Protein AF-A0AAV3Q8G0-F1 (afdb_monomer_lite)

Foldseek 3Di:
DDDDPVVVVVVVVVVVVVVVVVVVVVVVVVVVVLVVVLVVLCVPLVDDDPDPVLVVLLSVQLVVLVVVQCVVVVVPPDPDHDDDDNCSSDDPVRVVVD

Organism: Lithospermum erythrorhizon (NCBI:txid34254)

Structure (mmCIF, N/CA/C/O backbone):
data_AF-A0AAV3Q8G0-F1
#
_entry.id   AF-A0AAV3Q8G0-F1
#
loop_
_atom_site.group_PDB
_atom_site.id
_atom_site.type_symbol
_atom_site.label_atom_id
_atom_site.label_alt_id
_atom_site.label_comp_id
_atom_site.label_asym_id
_atom_site.label_entity_id
_atom_site.label_seq_id
_atom_site.pdbx_PDB_ins_code
_atom_site.Cartn_x
_atom_site.Cartn_y
_atom_site.Cartn_z
_atom_site.occupancy
_atom_site.B_iso_or_equiv
_atom_site.auth_seq_id
_atom_site.auth_comp_id
_atom_site.auth_asym_id
_atom_site.auth_atom_id
_atom_site.pdbx_PDB_model_num
ATOM 1 N N . MET A 1 1 ? 11.556 47.975 16.763 1.00 53.19 1 MET A N 1
ATOM 2 C CA . MET A 1 1 ? 11.779 48.310 15.337 1.00 53.19 1 MET A CA 1
ATOM 3 C C . MET A 1 1 ? 10.803 47.499 14.498 1.00 53.19 1 MET A C 1
ATOM 5 O O . MET A 1 1 ? 10.792 46.283 14.629 1.00 53.19 1 MET A O 1
ATOM 9 N N . ALA A 1 2 ? 9.925 48.146 13.729 1.00 72.31 2 ALA A N 1
ATOM 10 C CA . ALA A 1 2 ? 8.917 47.452 12.928 1.00 72.31 2 ALA A CA 1
ATOM 11 C C . ALA A 1 2 ? 9.541 46.870 11.650 1.00 72.31 2 ALA A C 1
ATOM 13 O O . ALA A 1 2 ? 10.282 47.553 10.945 1.00 72.31 2 ALA A O 1
ATOM 14 N N . LEU A 1 3 ? 9.237 45.607 11.352 1.00 72.62 3 LEU A N 1
ATOM 15 C CA . LEU A 1 3 ? 9.680 44.946 10.129 1.00 72.62 3 LEU A CA 1
ATOM 16 C C . LEU A 1 3 ? 8.943 45.546 8.915 1.00 72.62 3 LEU A C 1
ATOM 18 O O . LEU A 1 3 ? 7.712 45.640 8.929 1.00 72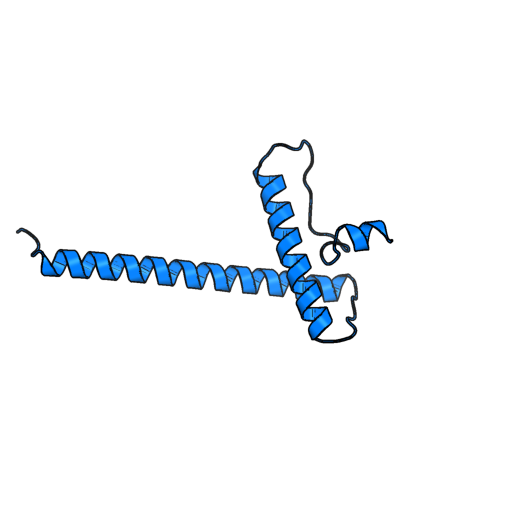.62 3 LEU A O 1
ATOM 22 N N . SER A 1 4 ? 9.686 45.944 7.876 1.00 86.94 4 SER A N 1
ATOM 23 C CA . SER A 1 4 ? 9.124 46.474 6.624 1.00 86.94 4 SER A CA 1
ATOM 24 C C . SER A 1 4 ? 8.186 45.463 5.950 1.00 86.94 4 SER A C 1
ATOM 26 O O . SER A 1 4 ? 8.368 44.251 6.049 1.00 86.94 4 SER A O 1
ATOM 28 N N . ILE A 1 5 ? 7.180 45.954 5.223 1.00 86.69 5 ILE A N 1
ATOM 29 C CA . ILE A 1 5 ? 6.221 45.113 4.484 1.00 86.69 5 ILE A CA 1
ATOM 30 C C . ILE A 1 5 ? 6.956 44.156 3.534 1.00 86.69 5 ILE A C 1
ATOM 32 O O . ILE A 1 5 ? 6.611 42.981 3.455 1.00 86.69 5 ILE A O 1
ATOM 36 N N . LYS A 1 6 ? 8.032 44.623 2.885 1.00 87.50 6 LYS A N 1
ATOM 37 C CA . LYS A 1 6 ? 8.855 43.799 1.986 1.00 87.50 6 LYS A CA 1
ATOM 38 C C . LYS A 1 6 ? 9.496 42.612 2.707 1.00 87.50 6 LYS A C 1
ATOM 40 O O . LYS A 1 6 ? 9.480 41.505 2.184 1.00 87.50 6 LYS A O 1
ATOM 45 N N . SER A 1 7 ? 10.029 42.820 3.911 1.00 84.75 7 SER A N 1
ATOM 46 C CA . SER A 1 7 ? 10.636 41.732 4.677 1.00 84.75 7 SER A CA 1
ATOM 47 C C . SER A 1 7 ? 9.592 40.776 5.247 1.00 84.75 7 SER A C 1
ATOM 49 O O . SER A 1 7 ? 9.836 39.577 5.248 1.00 84.75 7 SER A O 1
ATOM 51 N N . LYS A 1 8 ? 8.396 41.249 5.622 1.00 89.81 8 LYS A N 1
ATOM 52 C CA . LYS A 1 8 ? 7.270 40.358 5.966 1.00 89.81 8 LYS A CA 1
ATOM 53 C C . LYS A 1 8 ? 6.854 39.467 4.787 1.00 89.81 8 LYS A C 1
ATO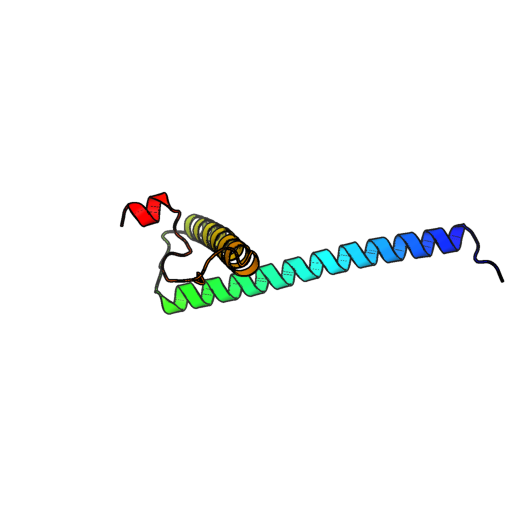M 55 O O . LYS A 1 8 ? 6.643 38.275 4.981 1.00 89.81 8 LYS A O 1
ATOM 60 N N . LEU A 1 9 ? 6.783 40.024 3.573 1.00 89.88 9 LEU A N 1
ATOM 61 C CA . LEU A 1 9 ? 6.474 39.268 2.353 1.00 89.88 9 LEU A CA 1
ATOM 62 C C . LEU A 1 9 ? 7.562 38.239 2.015 1.00 89.88 9 LEU A C 1
ATOM 64 O O . LEU A 1 9 ? 7.233 37.106 1.681 1.00 89.88 9 LEU A O 1
ATOM 68 N N . LEU A 1 10 ? 8.842 38.599 2.159 1.00 91.94 10 LEU A N 1
ATOM 69 C CA . LEU A 1 10 ? 9.957 37.660 1.984 1.00 91.94 10 LEU A CA 1
ATOM 70 C C . LEU A 1 10 ? 9.888 36.499 2.982 1.00 91.94 10 LEU A C 1
ATOM 72 O O . LEU A 1 10 ? 10.045 35.348 2.586 1.00 91.94 10 LEU A O 1
ATOM 76 N N . PHE A 1 11 ? 9.598 36.782 4.255 1.00 90.19 11 PHE A N 1
ATOM 77 C CA . PHE A 1 11 ? 9.413 35.739 5.265 1.00 90.19 11 PHE A CA 1
ATOM 78 C C . PHE A 1 11 ? 8.226 34.824 4.940 1.00 90.19 11 PHE A C 1
ATOM 80 O O . PHE A 1 11 ? 8.363 33.608 5.023 1.00 90.19 11 PHE A O 1
ATOM 87 N N . ALA A 1 12 ? 7.085 35.381 4.524 1.00 90.62 12 ALA A N 1
ATOM 88 C CA . ALA A 1 12 ? 5.923 34.586 4.127 1.00 90.62 12 ALA A CA 1
ATOM 89 C C . ALA A 1 12 ? 6.223 33.684 2.917 1.00 90.62 12 ALA A C 1
ATOM 91 O O . ALA A 1 12 ? 5.876 32.505 2.930 1.00 90.62 12 ALA A O 1
ATOM 92 N N . ALA A 1 13 ? 6.920 34.205 1.902 1.00 91.88 13 ALA A N 1
ATOM 93 C CA . ALA A 1 13 ? 7.342 33.420 0.745 1.00 91.88 13 ALA A CA 1
ATOM 94 C C . ALA A 1 13 ? 8.293 32.279 1.143 1.00 91.88 13 ALA A C 1
ATOM 96 O O . ALA A 1 13 ? 8.127 31.150 0.685 1.00 91.88 13 ALA A O 1
ATOM 97 N N . LEU A 1 14 ? 9.245 32.546 2.041 1.00 92.00 14 LEU A N 1
ATOM 98 C CA . LEU A 1 14 ? 10.195 31.546 2.529 1.00 92.00 14 LEU A CA 1
ATOM 99 C C . LEU A 1 14 ? 9.503 30.430 3.328 1.00 92.00 14 LEU A C 1
ATOM 101 O O . LEU A 1 14 ? 9.833 29.258 3.154 1.00 92.00 14 LEU A O 1
ATOM 105 N N . LEU A 1 15 ? 8.497 30.772 4.142 1.00 92.00 15 LEU A N 1
ATOM 106 C CA . LEU A 1 15 ? 7.672 29.787 4.849 1.00 92.00 15 LEU A CA 1
ATOM 107 C C . LEU A 1 15 ? 6.872 28.907 3.883 1.00 92.00 15 LEU A C 1
ATOM 109 O O . LEU A 1 15 ? 6.843 27.691 4.059 1.00 92.00 15 LEU A O 1
ATOM 113 N N . LEU A 1 16 ? 6.266 29.492 2.844 1.00 91.62 16 LEU A N 1
ATOM 114 C CA . LEU A 1 16 ? 5.531 28.726 1.833 1.00 91.62 16 LEU A CA 1
ATOM 115 C C . LEU A 1 16 ? 6.448 27.736 1.108 1.00 91.62 16 LEU A C 1
ATOM 117 O O . LEU A 1 16 ? 6.116 26.557 1.019 1.00 91.62 16 LEU A O 1
ATOM 121 N N . VAL A 1 17 ? 7.623 28.184 0.655 1.00 92.25 17 VAL A N 1
ATOM 122 C CA . VAL A 1 17 ? 8.616 27.304 0.015 1.00 92.25 17 VAL A CA 1
ATOM 123 C C . VAL A 1 17 ? 9.041 26.176 0.959 1.00 92.25 17 VAL A C 1
ATOM 125 O O . VAL A 1 17 ? 9.089 25.022 0.538 1.00 92.25 17 VAL A O 1
ATOM 128 N N . GLY A 1 18 ? 9.280 26.479 2.238 1.00 89.00 18 GLY A N 1
ATOM 129 C CA . GLY A 1 18 ? 9.611 25.470 3.246 1.00 89.00 18 GLY A CA 1
ATOM 130 C C . GLY A 1 18 ? 8.519 24.408 3.421 1.00 89.00 18 GLY A C 1
ATOM 131 O O . GLY A 1 18 ? 8.822 23.217 3.472 1.00 89.00 18 GLY A O 1
ATOM 132 N N . VAL A 1 19 ? 7.245 24.812 3.450 1.00 90.38 19 VAL A N 1
ATOM 133 C CA . VAL A 1 19 ? 6.099 23.889 3.547 1.00 90.38 19 VAL A CA 1
ATOM 134 C C . VAL A 1 19 ? 5.970 23.017 2.296 1.00 90.38 19 VAL A C 1
ATOM 136 O O . VAL A 1 19 ? 5.711 21.820 2.412 1.00 90.38 19 VAL A O 1
ATOM 139 N N . PHE A 1 20 ? 6.170 23.573 1.098 1.00 83.50 20 PHE A N 1
ATOM 140 C CA . PHE A 1 20 ? 6.163 22.780 -0.135 1.00 83.50 20 PHE A CA 1
ATOM 141 C C . PHE A 1 20 ? 7.308 21.762 -0.169 1.00 83.50 20 PHE A C 1
ATOM 143 O O . PHE A 1 20 ? 7.054 20.590 -0.435 1.00 83.50 20 PHE A O 1
ATOM 150 N N . ALA A 1 21 ? 8.532 22.174 0.174 1.00 85.06 21 ALA A N 1
ATOM 151 C CA . ALA A 1 21 ? 9.690 21.281 0.218 1.00 85.06 21 ALA A CA 1
ATOM 152 C C . ALA A 1 21 ? 9.519 20.149 1.249 1.00 85.06 21 ALA A C 1
ATOM 154 O O . ALA A 1 21 ? 9.826 18.992 0.969 1.00 85.06 21 ALA A O 1
ATOM 155 N N . CYS A 1 22 ? 8.977 20.458 2.432 1.00 82.12 22 CYS A N 1
ATOM 156 C CA . CYS A 1 22 ? 8.701 19.456 3.462 1.00 82.12 22 CYS A CA 1
ATOM 157 C C . CYS A 1 22 ? 7.683 18.409 2.977 1.00 82.12 22 CYS A C 1
ATOM 159 O O . CYS A 1 22 ? 7.898 17.206 3.127 1.00 82.12 22 CYS A O 1
ATOM 161 N N . GLN A 1 23 ? 6.606 18.857 2.322 1.00 79.31 23 GLN A N 1
ATOM 162 C CA . GLN A 1 23 ? 5.600 17.958 1.756 1.00 79.31 23 GLN A CA 1
ATOM 163 C C . GLN A 1 23 ? 6.168 17.062 0.652 1.00 79.31 23 GLN A C 1
ATOM 165 O O . GLN A 1 23 ? 5.841 15.877 0.614 1.00 79.31 23 GLN A O 1
ATOM 170 N N . THR A 1 24 ? 7.017 17.592 -0.237 1.00 76.50 24 THR A N 1
ATOM 171 C CA . THR A 1 24 ? 7.640 16.774 -1.288 1.00 76.50 24 THR A CA 1
ATOM 172 C C . THR A 1 24 ? 8.537 15.695 -0.696 1.00 76.50 24 THR A C 1
ATOM 174 O O . THR A 1 24 ? 8.385 14.536 -1.062 1.00 76.50 24 THR A O 1
ATOM 177 N N . THR A 1 25 ? 9.394 16.037 0.270 1.00 81.19 25 THR A N 1
ATOM 178 C CA . THR A 1 25 ? 10.295 15.067 0.914 1.00 81.19 25 THR A CA 1
ATOM 179 C C . THR A 1 25 ? 9.524 14.009 1.704 1.00 81.19 25 THR A C 1
ATOM 181 O O . THR A 1 25 ? 9.873 12.833 1.679 1.00 81.19 25 THR A O 1
ATOM 184 N N . SER A 1 26 ? 8.440 14.396 2.385 1.00 78.88 26 SER A N 1
ATOM 185 C CA . SER A 1 26 ? 7.590 13.435 3.097 1.00 78.88 26 SER A CA 1
ATOM 186 C C . SER A 1 26 ? 6.954 12.420 2.145 1.00 78.88 26 SER A C 1
ATOM 188 O O . SER A 1 26 ? 6.882 11.241 2.481 1.00 78.88 26 SER A O 1
ATOM 190 N N . ARG A 1 27 ? 6.509 12.861 0.961 1.00 78.75 27 ARG A N 1
ATOM 191 C CA . ARG A 1 27 ? 5.940 11.966 -0.056 1.00 78.75 27 ARG A CA 1
ATOM 192 C C . ARG A 1 27 ? 6.982 11.004 -0.612 1.00 78.75 27 ARG A C 1
ATOM 194 O O . ARG A 1 27 ? 6.705 9.815 -0.682 1.00 78.75 27 ARG A O 1
ATOM 201 N N . THR A 1 28 ? 8.181 11.487 -0.945 1.00 80.12 28 THR A N 1
ATOM 202 C CA . THR A 1 28 ? 9.239 10.611 -1.475 1.00 80.12 28 THR A CA 1
ATOM 203 C C . THR A 1 28 ? 9.657 9.540 -0.472 1.00 80.12 28 THR A C 1
ATOM 205 O O . THR A 1 28 ? 9.850 8.396 -0.862 1.00 80.12 28 THR A O 1
ATOM 208 N N . LEU A 1 29 ? 9.739 9.880 0.820 1.00 80.06 29 LEU A N 1
ATOM 209 C CA . LEU A 1 29 ? 10.043 8.909 1.877 1.00 80.06 29 LEU A CA 1
ATOM 210 C C . LEU A 1 29 ? 8.946 7.845 2.031 1.00 80.06 29 LEU A C 1
ATOM 212 O O . LEU A 1 29 ? 9.250 6.680 2.277 1.00 80.06 29 LEU A O 1
ATOM 216 N N . GLN A 1 30 ? 7.676 8.233 1.892 1.00 81.25 30 GLN A N 1
ATOM 217 C CA . GLN A 1 30 ? 6.560 7.288 1.926 1.00 81.25 30 GLN A CA 1
ATOM 218 C C . GLN A 1 30 ? 6.559 6.373 0.693 1.00 81.25 30 GLN A C 1
ATOM 220 O O . GLN A 1 30 ? 6.326 5.177 0.819 1.00 81.25 30 GLN A O 1
ATOM 225 N N . ASP A 1 31 ? 6.861 6.903 -0.492 1.00 80.06 31 ASP A N 1
ATOM 226 C CA . ASP A 1 31 ? 6.974 6.081 -1.700 1.00 80.06 31 ASP A CA 1
ATOM 227 C C . ASP A 1 31 ? 8.162 5.103 -1.619 1.00 80.06 31 ASP A C 1
ATOM 229 O O . ASP A 1 31 ? 8.028 3.945 -2.011 1.00 80.06 31 ASP A O 1
ATOM 233 N N . GLU A 1 32 ? 9.296 5.518 -1.046 1.00 82.00 32 GLU A N 1
ATOM 234 C CA . GLU A 1 32 ? 10.457 4.646 -0.821 1.00 82.00 32 GLU A CA 1
ATOM 235 C C . GLU A 1 32 ? 10.153 3.527 0.189 1.00 82.00 32 GLU A C 1
ATOM 237 O O . GLU A 1 32 ? 10.502 2.366 -0.043 1.00 82.00 32 GLU A O 1
ATOM 242 N N . SER A 1 33 ? 9.440 3.833 1.280 1.00 85.75 33 SER A N 1
ATOM 243 C CA . SER A 1 33 ? 9.032 2.815 2.257 1.00 85.75 33 SER A CA 1
ATOM 244 C C . SER A 1 33 ? 8.027 1.820 1.669 1.00 85.75 33 SER A C 1
ATOM 246 O O . SER A 1 33 ? 8.135 0.614 1.910 1.00 85.75 33 SER A O 1
ATOM 248 N N . MET A 1 34 ? 7.098 2.297 0.835 1.00 86.69 34 MET A N 1
ATOM 249 C CA . MET A 1 34 ? 6.155 1.451 0.106 1.00 86.69 34 MET A CA 1
ATOM 250 C C . MET A 1 34 ? 6.852 0.554 -0.915 1.00 86.69 34 MET A C 1
ATOM 252 O O . MET A 1 34 ? 6.501 -0.620 -1.040 1.00 86.69 34 MET A O 1
ATOM 256 N N . PHE A 1 35 ? 7.866 1.067 -1.612 1.00 84.31 35 PHE A N 1
ATOM 257 C CA . PHE A 1 35 ? 8.668 0.271 -2.536 1.00 84.31 35 PHE A CA 1
ATOM 258 C C . PHE A 1 35 ? 9.454 -0.829 -1.808 1.00 84.31 35 PHE A C 1
ATOM 260 O O . PHE A 1 35 ? 9.448 -1.983 -2.234 1.00 84.31 35 PHE A O 1
ATOM 267 N N . ALA A 1 36 ? 10.054 -0.521 -0.655 1.00 86.50 36 ALA A N 1
ATOM 268 C CA . ALA A 1 36 ? 10.725 -1.523 0.172 1.00 86.50 36 ALA A CA 1
ATOM 269 C C . ALA A 1 36 ? 9.763 -2.624 0.662 1.00 86.50 36 ALA A C 1
ATOM 271 O O . ALA A 1 36 ? 10.110 -3.808 0.638 1.00 86.50 36 ALA A O 1
ATOM 272 N N . LEU A 1 37 ? 8.541 -2.255 1.068 1.00 84.19 37 LEU A N 1
ATOM 273 C CA . LEU A 1 37 ? 7.496 -3.215 1.439 1.00 84.19 37 LEU A CA 1
ATOM 274 C C . LEU A 1 37 ? 7.136 -4.132 0.263 1.00 84.19 37 LEU A C 1
ATOM 276 O O . LEU A 1 37 ? 6.981 -5.341 0.441 1.00 84.19 37 LEU A O 1
ATOM 280 N N . TYR A 1 38 ? 7.011 -3.559 -0.931 1.00 84.62 38 TYR A N 1
ATOM 281 C CA . TYR A 1 38 ? 6.705 -4.292 -2.150 1.00 84.62 38 TYR A CA 1
ATOM 282 C C . TYR A 1 38 ? 7.792 -5.315 -2.506 1.00 84.62 38 TYR A C 1
ATOM 284 O O . TYR A 1 38 ? 7.481 -6.492 -2.685 1.00 84.62 38 TYR A O 1
ATOM 292 N N . GLU A 1 39 ? 9.064 -4.915 -2.503 1.00 84.31 39 GLU A N 1
ATOM 293 C CA . GLU A 1 39 ? 10.198 -5.814 -2.760 1.00 84.31 39 GLU A CA 1
ATOM 294 C C . GLU A 1 39 ? 10.301 -6.923 -1.696 1.00 84.31 39 GLU A C 1
ATOM 296 O O . GLU A 1 39 ? 10.460 -8.102 -2.023 1.00 84.31 39 GLU A O 1
ATOM 301 N N . GLN A 1 40 ? 10.106 -6.594 -0.410 1.00 84.25 40 GLN A N 1
ATOM 302 C CA . GLN A 1 40 ? 10.051 -7.600 0.659 1.00 84.25 40 GLN A CA 1
ATOM 303 C C . GLN A 1 40 ? 8.930 -8.620 0.422 1.00 84.25 40 GLN A C 1
ATOM 305 O O . GLN A 1 40 ? 9.082 -9.808 0.718 1.00 84.25 40 GLN A O 1
ATOM 310 N N . ARG A 1 41 ? 7.787 -8.161 -0.086 1.00 83.06 41 ARG A N 1
ATOM 311 C CA . ARG A 1 41 ? 6.622 -8.997 -0.360 1.00 83.06 41 ARG A CA 1
ATOM 312 C C . ARG A 1 41 ? 6.858 -9.914 -1.556 1.00 83.06 41 ARG A C 1
ATOM 314 O O . ARG A 1 41 ? 6.564 -11.102 -1.442 1.00 83.06 41 ARG A O 1
ATOM 321 N N . MET A 1 42 ? 7.448 -9.398 -2.635 1.00 80.75 42 MET A N 1
ATOM 322 C CA . MET A 1 42 ? 7.891 -10.210 -3.774 1.00 80.75 42 MET A CA 1
ATOM 323 C C . MET A 1 42 ? 8.854 -11.308 -3.319 1.00 80.75 42 MET A C 1
ATOM 325 O O . MET A 1 42 ? 8.648 -12.477 -3.637 1.00 80.75 42 MET A O 1
ATOM 329 N N . ALA A 1 43 ? 9.841 -10.958 -2.488 1.00 83.06 43 ALA A N 1
ATOM 330 C CA . ALA A 1 43 ? 10.796 -11.919 -1.945 1.00 83.06 43 ALA A CA 1
ATOM 331 C C . ALA A 1 43 ? 10.144 -12.965 -1.022 1.00 83.06 43 ALA A C 1
ATOM 333 O O . ALA A 1 43 ? 10.569 -14.118 -1.000 1.00 83.06 43 ALA A O 1
ATOM 334 N N . ARG A 1 44 ? 9.121 -12.580 -0.244 1.00 81.81 44 ARG A N 1
ATOM 335 C CA . ARG A 1 44 ? 8.456 -13.471 0.720 1.00 81.81 44 ARG A CA 1
ATOM 336 C C . ARG A 1 44 ? 7.475 -14.444 0.071 1.00 81.81 44 ARG A C 1
ATOM 338 O O . ARG A 1 44 ? 7.430 -15.595 0.491 1.00 81.81 44 ARG A O 1
ATOM 345 N N . TYR A 1 45 ? 6.664 -13.978 -0.876 1.00 78.31 45 TYR A N 1
ATOM 346 C CA . TYR A 1 45 ? 5.570 -14.771 -1.451 1.00 78.31 45 TYR A CA 1
ATOM 347 C C . TYR A 1 45 ? 5.863 -15.281 -2.867 1.00 78.31 45 TYR A C 1
ATOM 349 O O . TYR A 1 45 ? 5.083 -16.062 -3.399 1.00 78.31 45 TYR A O 1
ATOM 357 N N . GLY A 1 46 ? 7.002 -14.905 -3.457 1.00 67.75 46 GLY A N 1
ATOM 358 C CA . GLY A 1 46 ? 7.481 -15.486 -4.712 1.00 67.75 46 GLY A CA 1
ATOM 359 C C . GLY A 1 46 ? 6.659 -15.093 -5.938 1.00 67.75 46 GLY A C 1
ATOM 360 O O . GLY A 1 46 ? 6.643 -15.841 -6.912 1.00 67.75 46 GLY A O 1
ATOM 361 N N . HIS A 1 47 ? 5.972 -13.947 -5.902 1.00 68.94 47 HIS A N 1
ATOM 362 C CA . HIS A 1 47 ? 5.242 -13.451 -7.066 1.00 68.94 47 HIS A CA 1
ATOM 363 C C . HIS A 1 47 ? 6.227 -13.114 -8.190 1.00 68.94 47 HIS A C 1
ATOM 365 O O . HIS A 1 47 ? 7.037 -12.192 -8.071 1.00 68.94 47 HIS A O 1
ATOM 371 N N . VAL A 1 48 ? 6.146 -13.881 -9.276 1.00 75.38 48 VAL A N 1
ATOM 372 C CA . VAL A 1 48 ? 6.774 -13.567 -10.559 1.00 75.38 48 VAL A CA 1
ATOM 373 C C . VAL A 1 48 ? 5.680 -12.963 -11.426 1.00 75.38 48 VAL A C 1
ATOM 375 O O . VAL A 1 48 ? 4.732 -13.660 -11.778 1.00 75.38 48 VAL A O 1
ATOM 378 N N . TYR A 1 49 ? 5.786 -11.668 -11.706 1.00 82.75 49 TYR A N 1
ATOM 379 C CA . TYR A 1 49 ? 4.886 -10.989 -12.637 1.00 82.75 49 TYR A CA 1
ATOM 380 C C . TYR A 1 49 ? 5.321 -11.269 -14.072 1.00 82.75 49 TYR A C 1
ATOM 382 O O . TYR A 1 49 ? 6.506 -11.498 -14.331 1.00 82.75 49 TYR A O 1
ATOM 390 N N . GLU A 1 50 ? 4.362 -11.255 -14.989 1.00 86.62 50 GLU A N 1
ATOM 391 C CA . GLU A 1 50 ? 4.586 -11.528 -16.404 1.00 86.62 50 GLU A CA 1
ATOM 392 C C . GLU A 1 50 ? 5.484 -10.462 -17.043 1.00 86.62 50 GLU A C 1
ATOM 394 O O . GLU A 1 50 ? 6.410 -10.789 -17.789 1.00 86.62 50 GLU A O 1
ATOM 399 N N . ASP A 1 51 ? 5.255 -9.190 -16.703 1.00 90.00 51 ASP A N 1
ATOM 400 C CA . ASP A 1 51 ? 6.026 -8.062 -17.212 1.00 90.00 51 ASP A CA 1
ATOM 401 C C . ASP A 1 51 ? 6.076 -6.862 -16.240 1.00 90.00 51 ASP A C 1
ATOM 403 O O . ASP A 1 51 ? 5.439 -6.831 -15.183 1.00 90.00 51 ASP A O 1
ATOM 407 N N . GLU A 1 52 ? 6.862 -5.843 -16.604 1.00 88.75 52 GLU A N 1
ATOM 408 C CA . GLU A 1 52 ? 7.012 -4.605 -15.824 1.00 88.75 52 GLU A CA 1
ATOM 409 C C . GLU A 1 52 ? 5.714 -3.782 -15.731 1.00 88.75 52 GLU A C 1
ATOM 411 O O . GLU A 1 52 ? 5.530 -3.012 -14.785 1.00 88.75 52 GLU A O 1
ATOM 416 N N . THR A 1 53 ? 4.794 -3.938 -16.686 1.00 92.56 53 THR A N 1
ATOM 417 C CA . THR A 1 53 ? 3.495 -3.253 -16.668 1.00 92.56 53 THR A CA 1
ATOM 418 C C . THR A 1 53 ? 2.586 -3.879 -15.619 1.00 92.56 53 THR A C 1
ATOM 420 O O . THR A 1 53 ? 1.985 -3.163 -14.815 1.00 92.56 53 THR A O 1
ATOM 423 N N . GLU A 1 54 ? 2.517 -5.209 -15.570 1.00 90.69 54 GLU A N 1
ATOM 424 C CA . GLU A 1 54 ? 1.834 -5.937 -14.510 1.00 90.69 54 GLU A CA 1
ATOM 425 C C . GLU A 1 54 ? 2.470 -5.612 -13.157 1.00 90.69 54 GLU A C 1
ATOM 427 O O . GLU A 1 54 ? 1.755 -5.250 -12.221 1.00 90.69 54 GLU A O 1
ATOM 432 N N . LYS A 1 55 ? 3.807 -5.630 -13.069 1.00 88.75 55 LYS A N 1
ATOM 433 C CA . LYS A 1 55 ? 4.553 -5.261 -11.858 1.00 88.75 55 LYS A CA 1
ATOM 434 C C . LYS A 1 55 ? 4.117 -3.884 -11.333 1.00 88.75 55 LYS A C 1
ATOM 436 O O . LYS A 1 55 ? 3.759 -3.744 -10.160 1.00 88.75 55 LYS A O 1
ATOM 441 N N . ALA A 1 56 ? 4.067 -2.877 -12.207 1.00 90.69 56 ALA A N 1
ATOM 442 C CA . ALA A 1 56 ? 3.632 -1.526 -11.855 1.00 90.69 56 ALA A CA 1
ATOM 443 C C . ALA A 1 56 ? 2.154 -1.462 -11.424 1.00 90.69 56 ALA A C 1
ATOM 445 O O . ALA A 1 56 ? 1.823 -0.782 -10.447 1.00 90.69 56 ALA A O 1
ATOM 446 N N . ASN A 1 57 ? 1.265 -2.193 -12.102 1.00 92.56 57 ASN A N 1
ATOM 447 C CA . ASN A 1 57 ? -0.152 -2.262 -11.739 1.00 92.56 57 ASN A CA 1
ATOM 448 C C . ASN A 1 57 ? -0.352 -2.909 -10.360 1.00 92.56 57 ASN A C 1
ATOM 450 O O . ASN A 1 57 ? -1.071 -2.368 -9.521 1.00 92.56 57 ASN A O 1
ATOM 454 N N . ARG A 1 58 ? 0.339 -4.019 -10.088 1.00 92.81 58 ARG A N 1
ATOM 455 C CA . ARG A 1 58 ? 0.300 -4.740 -8.806 1.00 92.81 58 ARG A CA 1
ATOM 456 C C . ARG A 1 58 ? 0.851 -3.891 -7.664 1.00 92.81 58 ARG A C 1
ATOM 458 O O . ARG A 1 58 ? 0.275 -3.867 -6.578 1.00 92.81 58 ARG A O 1
ATOM 465 N N . PHE A 1 59 ? 1.914 -3.122 -7.916 1.00 90.81 59 PHE A N 1
ATOM 466 C CA . PHE A 1 59 ? 2.425 -2.137 -6.959 1.00 90.81 59 PHE A CA 1
ATOM 467 C C . PHE A 1 59 ? 1.392 -1.050 -6.631 1.00 90.81 59 PHE A C 1
ATOM 469 O O . PHE A 1 59 ? 1.207 -0.703 -5.462 1.00 90.81 59 PHE A O 1
ATOM 476 N N . LYS A 1 60 ? 0.680 -0.537 -7.642 1.00 93.00 60 LYS A N 1
ATOM 477 C CA . LYS A 1 60 ? -0.382 0.455 -7.442 1.00 93.00 60 LYS A CA 1
ATOM 478 C C . LYS A 1 60 ? -1.519 -0.098 -6.576 1.00 93.00 60 LYS A C 1
ATOM 480 O O . LYS A 1 60 ? -1.908 0.560 -5.615 1.00 93.00 60 LYS A O 1
ATOM 485 N N . ILE A 1 61 ? -1.994 -1.310 -6.868 1.00 94.50 61 ILE A N 1
ATOM 486 C CA . ILE A 1 61 ? -3.044 -1.979 -6.081 1.00 94.50 61 ILE A CA 1
ATOM 487 C C . ILE A 1 61 ? -2.581 -2.188 -4.635 1.00 94.50 61 ILE A C 1
ATOM 489 O O . ILE A 1 61 ? -3.322 -1.897 -3.697 1.00 94.50 61 ILE A O 1
ATOM 493 N N . LEU A 1 62 ? -1.329 -2.617 -4.437 1.00 92.50 62 LEU A N 1
ATOM 494 C CA . LEU A 1 62 ? -0.751 -2.738 -3.101 1.00 92.50 62 LEU A CA 1
ATOM 495 C C . LEU A 1 62 ? -0.808 -1.415 -2.338 1.00 92.50 62 LEU A C 1
ATOM 497 O O . LEU A 1 62 ? -1.231 -1.406 -1.183 1.00 92.50 62 LEU A O 1
ATOM 501 N N . LYS A 1 63 ? -0.405 -0.306 -2.966 1.00 92.69 63 LYS A N 1
ATOM 502 C CA . LYS A 1 63 ? -0.445 1.019 -2.339 1.00 92.69 63 LYS A CA 1
ATOM 503 C C . LYS A 1 63 ? -1.864 1.399 -1.909 1.00 92.69 63 LYS A C 1
ATOM 505 O O . LYS A 1 63 ? -2.059 1.761 -0.751 1.00 92.69 63 LYS A O 1
ATOM 510 N N . GLU A 1 64 ? -2.846 1.232 -2.792 1.00 94.56 64 GLU A N 1
ATOM 511 C CA . GLU A 1 64 ? -4.261 1.508 -2.498 1.00 94.56 64 GLU A CA 1
ATOM 512 C C . GLU A 1 64 ? -4.784 0.651 -1.328 1.00 94.56 64 GLU A C 1
ATOM 514 O O . GLU A 1 64 ? -5.450 1.154 -0.420 1.00 94.56 64 GLU A O 1
ATOM 519 N N . ASN A 1 65 ? -4.419 -0.632 -1.284 1.00 95.31 65 ASN A N 1
ATOM 520 C CA . ASN A 1 65 ? -4.820 -1.535 -0.206 1.00 95.31 65 ASN A CA 1
ATOM 521 C C . ASN A 1 65 ? -4.138 -1.210 1.135 1.00 95.31 65 ASN A C 1
ATOM 523 O O . ASN A 1 65 ? -4.771 -1.336 2.187 1.00 95.31 65 ASN A O 1
ATOM 527 N N . VAL A 1 66 ? -2.874 -0.767 1.135 1.00 92.62 66 VAL A N 1
ATOM 528 C CA . VAL A 1 66 ? -2.201 -0.292 2.359 1.00 92.62 66 VAL A CA 1
ATOM 529 C C . VAL A 1 66 ? -2.867 0.975 2.892 1.00 92.62 66 VAL A C 1
ATOM 531 O O . VAL A 1 66 ? -3.168 1.036 4.085 1.00 92.62 66 VAL A O 1
ATOM 534 N N . GLU A 1 67 ? -3.178 1.939 2.024 1.00 93.25 67 GLU A N 1
ATOM 535 C CA . GLU A 1 67 ? -3.903 3.157 2.407 1.00 93.25 67 GLU A CA 1
ATOM 536 C C . GLU A 1 67 ? -5.279 2.824 3.013 1.00 93.25 67 GLU A C 1
ATOM 538 O O . GLU A 1 67 ? -5.666 3.383 4.043 1.00 93.25 67 GLU A O 1
ATOM 543 N N . TYR A 1 68 ? -5.997 1.850 2.442 1.00 94.00 68 TYR A N 1
ATOM 544 C CA . TYR A 1 68 ? -7.259 1.359 3.000 1.00 94.00 68 TYR A CA 1
ATOM 545 C C . TYR A 1 68 ? -7.090 0.725 4.390 1.00 94.00 68 TYR A C 1
ATOM 547 O O . TYR A 1 68 ? -7.875 0.998 5.305 1.00 94.00 68 TYR A O 1
ATOM 555 N N . ILE A 1 69 ? -6.061 -0.107 4.570 1.00 93.44 69 ILE A N 1
ATOM 556 C CA . ILE A 1 69 ? -5.740 -0.744 5.854 1.00 93.44 69 ILE A CA 1
ATOM 557 C C . ILE A 1 69 ? -5.447 0.312 6.923 1.00 93.44 69 ILE A C 1
ATOM 559 O O . ILE A 1 69 ? -5.978 0.223 8.034 1.00 93.44 69 ILE A O 1
ATOM 563 N N . GLU A 1 70 ? -4.631 1.317 6.600 1.00 93.38 70 GLU A N 1
ATOM 564 C CA . GLU A 1 70 ? -4.329 2.427 7.505 1.00 93.38 70 GLU A CA 1
ATOM 565 C C . GLU A 1 70 ? -5.592 3.210 7.860 1.00 93.38 70 GLU A C 1
ATOM 567 O O . GLU A 1 70 ? -5.857 3.450 9.040 1.00 93.38 70 GLU A O 1
ATOM 572 N N . PHE A 1 71 ? -6.413 3.546 6.864 1.00 93.88 71 PHE A N 1
ATOM 573 C CA . PHE A 1 71 ? -7.666 4.263 7.066 1.00 93.88 71 PHE A CA 1
ATOM 574 C C . PHE A 1 71 ? -8.610 3.520 8.023 1.00 93.88 71 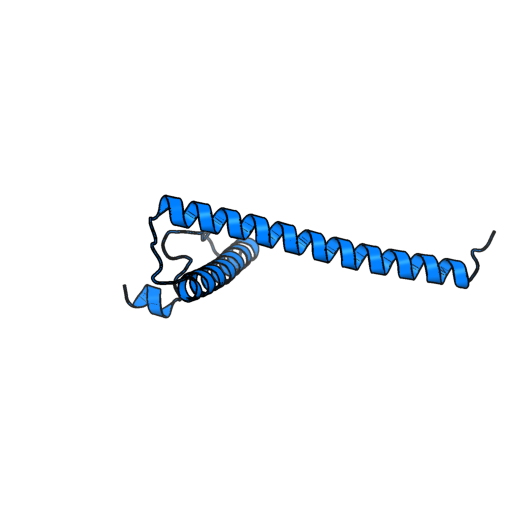PHE A C 1
ATOM 576 O O . PHE A 1 71 ? -9.071 4.101 9.008 1.00 93.88 71 PHE A O 1
ATOM 583 N N . ILE A 1 72 ? -8.873 2.230 7.784 1.00 94.12 72 ILE A N 1
ATOM 584 C CA . ILE A 1 72 ? -9.788 1.437 8.618 1.00 94.12 72 ILE A CA 1
ATOM 585 C C . ILE A 1 72 ? -9.242 1.246 10.034 1.00 94.12 72 ILE A C 1
ATOM 587 O O . ILE A 1 72 ? -9.997 1.373 11.003 1.00 94.12 72 ILE A O 1
ATOM 591 N N . ASN A 1 73 ? -7.943 0.978 10.174 1.00 94.19 73 ASN A N 1
ATOM 592 C CA . ASN A 1 73 ? -7.323 0.798 11.485 1.00 94.19 73 ASN A CA 1
ATOM 593 C C . ASN A 1 73 ? -7.298 2.104 12.297 1.00 94.19 73 ASN A C 1
ATOM 595 O O . ASN A 1 73 ? -7.500 2.061 13.511 1.00 94.19 73 ASN A O 1
ATOM 599 N N . ASN A 1 74 ? -7.101 3.255 11.645 1.00 94.44 74 ASN A N 1
ATOM 600 C CA . ASN A 1 74 ? -7.098 4.569 12.294 1.00 94.44 74 ASN A CA 1
ATOM 601 C C . ASN A 1 74 ? -8.506 5.073 12.622 1.00 94.44 74 ASN A C 1
ATOM 603 O O . ASN A 1 74 ? -8.685 5.784 13.609 1.00 94.44 74 ASN A O 1
ATOM 607 N N . ALA A 1 75 ? -9.516 4.693 11.835 1.00 93.06 75 ALA A N 1
ATOM 608 C CA . ALA A 1 75 ? -10.900 5.078 12.092 1.00 93.06 75 ALA A CA 1
ATOM 609 C C . ALA A 1 75 ? -11.438 4.517 13.422 1.00 93.06 75 ALA A C 1
ATOM 611 O O . ALA A 1 75 ? -12.404 5.054 13.960 1.00 93.06 75 ALA A O 1
ATOM 612 N N . GLY A 1 76 ? -10.863 3.425 13.945 1.00 87.25 76 GLY A N 1
ATOM 613 C CA . GLY A 1 76 ? -11.271 2.826 15.224 1.00 87.25 76 GLY A CA 1
ATOM 614 C C . GLY A 1 76 ? -12.711 2.294 15.245 1.00 87.25 76 GLY A C 1
ATOM 615 O O . GLY A 1 76 ? -13.245 1.981 16.305 1.00 87.25 76 GLY A O 1
ATOM 616 N N . THR A 1 77 ? -13.358 2.193 14.081 1.00 91.19 77 THR A N 1
ATOM 617 C CA . THR A 1 77 ? -14.767 1.787 13.942 1.00 91.19 77 THR A CA 1
ATOM 618 C C . THR A 1 77 ? -14.963 0.273 13.966 1.00 91.19 77 THR A C 1
ATOM 620 O O . THR A 1 77 ? -16.092 -0.206 14.076 1.00 91.19 77 THR A O 1
ATOM 623 N N . LYS A 1 78 ? -13.880 -0.500 13.833 1.00 88.50 78 LYS A N 1
ATOM 624 C CA . LYS A 1 78 ? -13.896 -1.965 13.789 1.00 88.50 78 LYS A CA 1
ATOM 625 C C . LYS A 1 78 ? -13.313 -2.540 15.077 1.00 88.50 78 LYS A C 1
ATOM 627 O O . LYS A 1 78 ? -12.353 -2.017 15.630 1.00 88.50 78 LYS A O 1
ATOM 632 N N . THR A 1 79 ? -13.867 -3.665 15.524 1.00 93.75 79 THR A N 1
ATOM 633 C CA . THR A 1 79 ? -13.363 -4.435 16.678 1.00 93.75 79 THR A CA 1
ATOM 634 C C . THR A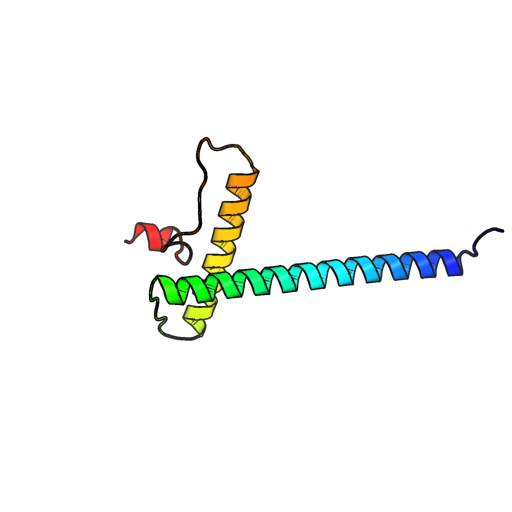 1 79 ? -12.132 -5.282 16.348 1.00 93.75 79 THR A C 1
ATOM 636 O O . THR A 1 79 ? -11.547 -5.895 17.237 1.00 93.75 79 THR A O 1
ATOM 639 N N . HIS A 1 80 ? -11.738 -5.331 15.076 1.00 91.88 80 HIS A N 1
ATOM 640 C CA . HIS A 1 80 ? -10.575 -6.052 14.577 1.00 91.88 80 HIS A CA 1
ATOM 641 C C . HIS A 1 80 ? -9.683 -5.114 13.766 1.00 91.88 80 HIS A C 1
ATOM 643 O O . HIS A 1 80 ? -10.144 -4.098 13.244 1.00 91.88 80 HIS A O 1
ATOM 649 N N . LYS A 1 81 ? -8.409 -5.491 13.645 1.00 93.00 81 LYS A N 1
ATOM 650 C CA . LYS A 1 81 ? -7.455 -4.836 12.753 1.00 93.00 81 LYS A CA 1
ATOM 651 C C . LYS A 1 81 ? -7.302 -5.647 11.479 1.00 93.00 81 LYS A C 1
ATOM 653 O O . LYS A 1 81 ? -7.305 -6.876 11.523 1.00 93.00 81 LYS A O 1
ATOM 658 N N . VAL A 1 82 ? -7.131 -4.948 10.369 1.00 92.88 82 VAL A N 1
ATOM 659 C CA . VAL A 1 82 ? -6.724 -5.539 9.091 1.00 92.88 82 VAL A CA 1
ATOM 660 C C . VAL A 1 82 ? -5.236 -5.280 8.869 1.00 92.88 82 VAL A C 1
ATOM 662 O O . VAL A 1 82 ? -4.665 -4.361 9.457 1.00 92.88 82 VAL A O 1
ATOM 665 N N . GLY A 1 83 ? -4.582 -6.116 8.070 1.00 91.38 83 GLY A N 1
ATOM 666 C CA . GLY A 1 83 ? -3.143 -6.034 7.848 1.00 91.38 83 GLY A CA 1
ATOM 667 C C . GLY A 1 83 ? -2.755 -6.523 6.463 1.00 91.38 83 GLY A C 1
ATOM 668 O O . GLY A 1 83 ? -3.489 -7.283 5.831 1.00 91.38 83 GLY A O 1
ATOM 669 N N . VAL A 1 84 ? -1.588 -6.075 6.006 1.00 90.94 84 VAL A N 1
ATOM 670 C CA . VAL A 1 84 ? -1.041 -6.444 4.698 1.00 90.94 84 VAL A CA 1
ATOM 671 C C . VAL A 1 84 ? -0.714 -7.938 4.694 1.00 90.94 84 VAL A C 1
ATOM 673 O O . VAL A 1 84 ? -0.027 -8.436 5.586 1.00 90.94 84 VAL A O 1
ATOM 676 N N . ASN A 1 85 ? -1.202 -8.659 3.687 1.00 90.25 85 ASN A N 1
ATOM 677 C CA . ASN A 1 85 ? -1.050 -10.109 3.545 1.00 90.25 85 ASN A CA 1
ATOM 678 C C . ASN A 1 85 ? -0.672 -10.480 2.095 1.00 90.25 85 ASN A C 1
ATOM 680 O O . ASN A 1 85 ? -0.349 -9.593 1.306 1.00 90.25 85 ASN A O 1
ATOM 684 N N . GLN A 1 86 ? -0.693 -11.769 1.736 1.00 88.69 86 GLN A N 1
ATOM 685 C CA . GLN A 1 86 ? -0.336 -12.274 0.396 1.00 88.69 86 GLN A CA 1
ATOM 686 C C . GLN A 1 86 ? -1.330 -11.922 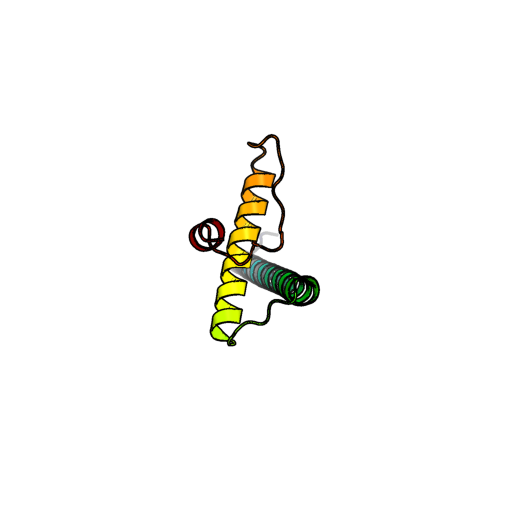-0.730 1.00 88.69 86 GLN A C 1
ATOM 688 O O . GLN A 1 86 ? -1.013 -12.122 -1.889 1.00 88.69 86 GLN A O 1
ATOM 693 N N . PHE A 1 87 ? -2.481 -11.324 -0.412 1.00 91.50 87 PHE A N 1
ATOM 694 C CA . PHE A 1 87 ? -3.512 -10.910 -1.377 1.00 91.50 87 PHE A CA 1
ATOM 695 C C . PHE A 1 87 ? -3.632 -9.388 -1.547 1.00 91.50 87 PHE A C 1
ATOM 697 O O . PHE A 1 87 ? -4.448 -8.902 -2.314 1.00 91.50 87 PHE A O 1
ATOM 704 N N . ALA A 1 88 ? -2.835 -8.616 -0.811 1.00 91.38 88 ALA A N 1
ATOM 705 C CA . ALA A 1 88 ? -2.832 -7.157 -0.829 1.00 91.38 88 ALA A CA 1
ATOM 706 C C . ALA A 1 88 ? -2.500 -6.492 -2.184 1.00 91.38 88 ALA A C 1
ATOM 708 O O . ALA A 1 88 ? -2.659 -5.287 -2.285 1.00 91.38 88 ALA A O 1
ATOM 709 N N . ASP A 1 89 ? -2.057 -7.212 -3.212 1.00 91.94 89 ASP A N 1
ATOM 710 C CA . ASP A 1 89 ? -1.861 -6.729 -4.593 1.00 91.94 89 ASP A CA 1
ATOM 711 C C . ASP A 1 89 ? -2.969 -7.178 -5.562 1.00 91.94 89 ASP A C 1
ATOM 713 O O . ASP A 1 89 ? -2.839 -7.015 -6.779 1.00 91.94 89 ASP A O 1
ATOM 717 N N . LEU A 1 90 ? -4.050 -7.743 -5.028 1.00 93.75 90 LEU A N 1
ATOM 718 C CA . LEU A 1 90 ? -5.242 -8.108 -5.779 1.00 93.75 90 LEU A CA 1
ATOM 719 C C . LEU A 1 90 ? -6.341 -7.068 -5.583 1.00 93.75 90 LEU A C 1
ATOM 721 O O . LEU A 1 90 ? -6.461 -6.456 -4.513 1.00 93.75 90 LEU A O 1
ATOM 725 N N . THR A 1 91 ? -7.174 -6.896 -6.604 1.00 95.38 91 THR A N 1
ATOM 726 C CA . THR A 1 91 ? -8.460 -6.220 -6.433 1.00 95.38 91 THR A CA 1
ATOM 727 C C . THR A 1 91 ? -9.435 -7.116 -5.669 1.00 95.38 91 THR A C 1
ATOM 729 O O . THR A 1 91 ? -9.224 -8.322 -5.512 1.00 95.38 91 THR A O 1
ATOM 732 N N . ASN A 1 92 ? -10.543 -6.543 -5.196 1.00 94.75 92 ASN A N 1
ATOM 733 C CA . ASN A 1 92 ? -11.581 -7.335 -4.536 1.00 94.75 92 ASN A CA 1
ATOM 734 C C . ASN A 1 92 ? -12.190 -8.385 -5.474 1.00 94.75 92 ASN A C 1
ATOM 736 O O . ASN A 1 92 ? -12.517 -9.478 -5.022 1.00 94.75 92 ASN A O 1
ATOM 740 N N . GLU A 1 93 ? -12.348 -8.066 -6.757 1.00 96.81 93 GLU A N 1
ATOM 741 C CA . GLU A 1 93 ? -12.885 -8.980 -7.766 1.00 96.81 93 GLU A CA 1
ATOM 742 C C . GLU A 1 93 ? -11.923 -10.144 -8.010 1.00 96.81 93 GLU A C 1
ATOM 744 O O . GLU A 1 93 ? -12.349 -11.295 -8.026 1.00 96.81 93 GLU A O 1
ATOM 749 N N . GLU A 1 94 ? -10.625 -9.855 -8.139 1.00 94.69 94 GLU A N 1
ATOM 750 C CA . GLU A 1 94 ? -9.590 -10.883 -8.272 1.00 94.69 94 GLU A CA 1
ATOM 751 C C . GLU A 1 94 ? -9.532 -11.772 -7.029 1.00 94.69 94 GLU A C 1
ATOM 753 O O . GLU A 1 94 ? -9.475 -12.990 -7.153 1.00 94.69 94 GLU A O 1
ATOM 758 N N . PHE A 1 95 ? -9.611 -11.183 -5.832 1.00 94.81 95 PHE A N 1
ATOM 759 C CA . PHE A 1 95 ? -9.623 -11.938 -4.581 1.00 94.81 95 PHE A CA 1
ATOM 760 C C . PHE A 1 95 ? -10.853 -12.849 -4.452 1.00 94.81 95 PHE A C 1
ATOM 762 O O . PHE A 1 95 ? -10.738 -13.959 -3.944 1.00 94.81 95 PHE A O 1
ATOM 769 N N . GLN A 1 96 ? -12.025 -12.406 -4.918 1.00 96.00 96 GLN A N 1
ATOM 770 C CA . GLN A 1 96 ? -13.248 -13.219 -4.926 1.00 96.00 96 GLN A CA 1
ATOM 771 C C . GLN A 1 96 ? -13.234 -14.337 -5.975 1.00 96.00 96 GLN A C 1
ATOM 773 O O . GLN A 1 96 ? -14.023 -15.274 -5.864 1.00 96.00 96 GLN A O 1
ATOM 778 N N . ALA A 1 97 ? -12.389 -14.223 -6.999 1.00 96.00 97 ALA A N 1
ATOM 779 C CA . ALA A 1 97 ? -12.252 -15.214 -8.061 1.00 96.00 97 ALA A CA 1
ATOM 780 C C . ALA A 1 97 ? -11.261 -16.349 -7.726 1.00 96.00 97 ALA A C 1
ATOM 782 O O . ALA A 1 97 ? -11.108 -17.261 -8.541 1.00 96.00 97 ALA A O 1
ATOM 783 N N . ILE A 1 98 ? -10.599 -16.290 -6.562 1.00 88.62 98 ILE A N 1
ATOM 784 C CA . ILE A 1 98 ? -9.734 -17.349 -6.004 1.00 88.62 98 ILE A CA 1
ATOM 785 C C . ILE A 1 98 ? -10.586 -18.412 -5.311 1.00 88.62 98 ILE A C 1
ATOM 787 O O . ILE A 1 98 ? -10.334 -19.612 -5.569 1.00 88.62 98 ILE A O 1
#

InterPro domains:
  IPR013201 Cathepsin propeptide inhibitor domain (I29) [PF08246] (42-95)
  IPR013201 Cathepsin propeptide inhibitor dom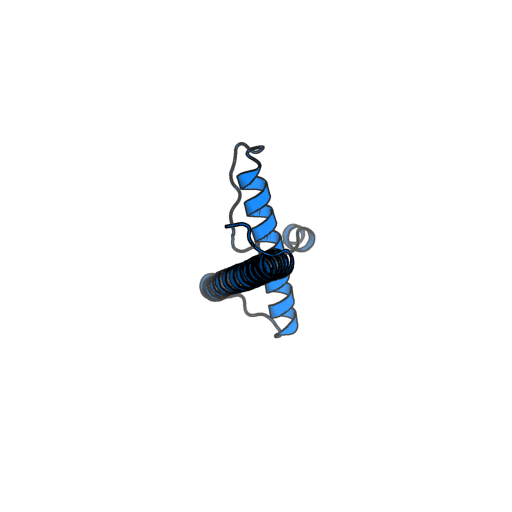ain (I29) [SM00848] (38-95)
  IPR038765 Papain-like cysteine peptidase superfamily [SSF54001] (30-97)

pLDDT: mean 87.71, std 7.19, range [53.19, 96.81]

Sequence (98 aa):
MALSIKSKLLFAALLLVGVFACQTTSRTLQDESMFALYEQRMARYGHVYEDETEKANRFKILKENVEYIEFINNAGTKTHKVGVNQFADLTNEEFQAI

Radius of gyration: 20.8 Å; chains: 1; bounding box: 26×66×34 Å

Secondary structure (DSSP, 8-state):
-PPPHHHHHHHHHHHHHHHHHHHHHHHHHHHHHHHHHHHHHHHHH----SSHHHHHHHHHHHHHHHHHHHHHHHH--SSS-----TTTTS-HHHHHT-